Protein AF-A0A0K3A5L2-F1 (afdb_monomer_lite)

pLDDT: mean 73.93, std 15.99, range [31.95, 97.19]

InterPro domains:
  IPR005627 CutC-like [PF03932] (33-91)
  IPR005627 CutC-like [PTHR12598] (32-127)
  IPR036822 CutC-like domain superfamily [G3DSA:3.20.20.380] (30-129)
  IPR036822 CutC-like domain superfamily [SSF110395] (1-128)

Foldseek 3Di:
DLVVQVVCVVVVPPDDAFADADPVRHGPVVVCVSTHHHDDDDQPVCLVVLLVVCVVCVVVHQREGEDPDFLVCLLVSCVSRVHPHYYDPQKDKDAFPDPDDDPPDDPPRGIDIDHDPVRVVSSVVSSVDD

Structure (mmCIF, N/CA/C/O backbone):
data_AF-A0A0K3A5L2-F1
#
_entry.id   AF-A0A0K3A5L2-F1
#
loop_
_atom_site.group_PDB
_atom_site.id
_atom_site.type_symbol
_atom_site.label_atom_id
_atom_site.label_alt_id
_atom_site.label_comp_id
_atom_site.label_asym_id
_atom_site.label_entity_id
_atom_site.label_seq_id
_atom_site.pdbx_PDB_ins_code
_atom_site.Cartn_x
_atom_site.Cartn_y
_atom_site.Cartn_z
_atom_site.occupancy
_atom_site.B_iso_or_equiv
_atom_site.auth_seq_id
_atom_site.auth_comp_id
_atom_site.auth_asym_id
_atom_site.auth_atom_id
_atom_site.pdbx_PDB_model_num
ATOM 1 N N . MET A 1 1 ? -10.943 14.267 -10.991 1.00 62.38 1 MET A N 1
ATOM 2 C CA . MET A 1 1 ? -11.310 13.312 -9.923 1.00 62.38 1 MET A CA 1
ATOM 3 C C . MET A 1 1 ? -12.760 12.831 -10.034 1.00 62.38 1 MET A C 1
ATOM 5 O O . MET A 1 1 ? -12.945 11.693 -10.432 1.00 62.38 1 MET A O 1
ATOM 9 N N . ARG A 1 2 ? -13.805 13.637 -9.750 1.00 58.19 2 ARG A N 1
ATOM 10 C CA . ARG A 1 2 ? -15.206 13.131 -9.722 1.00 58.19 2 ARG A CA 1
ATOM 11 C C . ARG A 1 2 ? -15.637 12.385 -10.996 1.00 58.19 2 ARG A C 1
ATOM 13 O O . ARG A 1 2 ? -16.111 11.261 -10.906 1.00 58.19 2 ARG A O 1
ATOM 20 N N . ARG A 1 3 ? -15.381 12.966 -12.177 1.00 65.12 3 ARG A N 1
ATOM 21 C CA . ARG A 1 3 ? -15.661 12.349 -13.491 1.00 65.12 3 ARG A CA 1
ATOM 22 C C . ARG A 1 3 ? -14.957 11.000 -13.688 1.00 65.12 3 ARG A C 1
ATOM 24 O O . ARG A 1 3 ? -15.497 10.128 -14.357 1.00 65.12 3 ARG A O 1
ATOM 31 N N . ASP A 1 4 ? -13.780 10.830 -13.097 1.00 60.88 4 ASP A N 1
ATOM 32 C CA . ASP A 1 4 ? -12.970 9.616 -13.211 1.00 60.88 4 ASP A CA 1
ATOM 33 C C . ASP A 1 4 ? -13.566 8.508 -12.328 1.00 60.88 4 ASP A C 1
ATOM 35 O O . ASP A 1 4 ? -13.689 7.370 -12.761 1.00 60.88 4 ASP A O 1
ATOM 39 N N . VAL A 1 5 ? -14.069 8.863 -11.139 1.00 58.62 5 VAL A N 1
ATOM 40 C CA . VAL A 1 5 ? -14.846 7.963 -10.262 1.00 58.62 5 VAL A CA 1
ATOM 41 C C . VAL A 1 5 ? -16.158 7.554 -10.931 1.00 58.62 5 VAL A C 1
ATOM 43 O O . VAL A 1 5 ? -16.465 6.367 -11.022 1.00 58.62 5 VAL A O 1
ATOM 46 N N . GLU A 1 6 ? -16.897 8.524 -11.481 1.00 59.97 6 GLU A N 1
ATOM 47 C CA . GLU A 1 6 ? -18.094 8.284 -12.298 1.00 59.97 6 GLU A CA 1
ATOM 48 C C . GLU A 1 6 ? -17.792 7.388 -13.518 1.00 59.97 6 GLU A C 1
ATOM 50 O O . GLU A 1 6 ? -18.709 6.776 -14.065 1.00 59.97 6 GLU A O 1
ATOM 55 N N . HIS A 1 7 ? -16.543 7.337 -13.996 1.00 66.00 7 HIS A N 1
ATOM 56 C CA . HIS A 1 7 ? -16.119 6.476 -15.100 1.00 66.00 7 HIS A CA 1
ATOM 57 C C . HIS A 1 7 ? -15.737 5.071 -14.616 1.00 66.00 7 HIS A C 1
ATOM 59 O O . HIS A 1 7 ? -16.249 4.109 -15.175 1.00 66.00 7 HIS A O 1
ATOM 65 N N . CYS A 1 8 ? -14.961 4.934 -13.535 1.00 58.09 8 CYS A N 1
ATOM 66 C CA . CYS A 1 8 ? -14.659 3.641 -12.906 1.00 58.09 8 CYS A CA 1
ATOM 67 C C . CYS A 1 8 ? -15.935 2.881 -12.507 1.00 58.09 8 CYS A C 1
ATOM 69 O O . CYS A 1 8 ? -16.057 1.693 -12.793 1.00 58.09 8 CYS A O 1
ATOM 71 N N . VAL A 1 9 ? -16.934 3.569 -11.939 1.00 53.78 9 VAL A N 1
ATOM 72 C CA . VAL A 1 9 ? -18.249 2.967 -11.638 1.00 53.78 9 VAL A CA 1
ATOM 73 C C . VAL A 1 9 ? -18.954 2.488 -12.917 1.00 53.78 9 VAL A C 1
ATOM 75 O O . VAL A 1 9 ? -19.504 1.392 -12.939 1.00 53.78 9 VAL A O 1
ATOM 78 N N . ARG A 1 10 ? -18.886 3.254 -14.017 1.00 61.69 10 ARG A N 1
ATOM 79 C C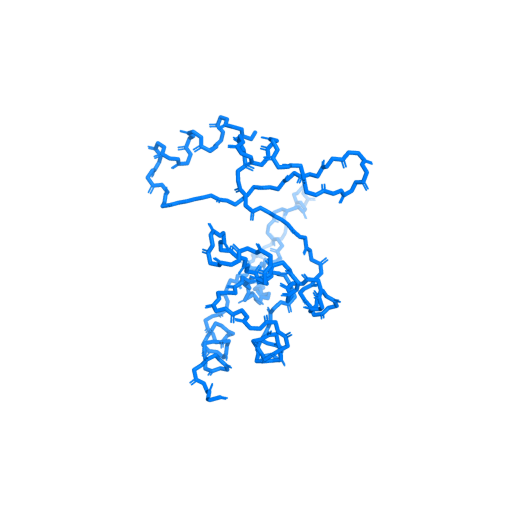A . ARG A 1 10 ? -19.427 2.844 -15.332 1.00 61.69 10 ARG A CA 1
ATOM 80 C C . ARG A 1 10 ? -18.646 1.705 -16.001 1.00 61.69 10 ARG A C 1
ATOM 82 O O . ARG A 1 10 ? -19.207 1.035 -16.859 1.00 61.69 10 ARG A O 1
ATOM 89 N N . LEU A 1 11 ? -17.390 1.486 -15.615 1.00 76.81 11 LEU A N 1
ATOM 90 C CA . LEU A 1 11 ? -16.562 0.349 -16.034 1.00 76.81 11 LEU A CA 1
ATOM 91 C C . LEU A 1 11 ? -16.723 -0.880 -15.117 1.00 76.81 11 LEU A C 1
ATOM 93 O O . LEU A 1 11 ? -16.091 -1.902 -15.368 1.00 76.81 11 LEU A O 1
ATOM 97 N N . GLY A 1 12 ? -17.563 -0.802 -14.078 1.00 58.62 12 GLY A N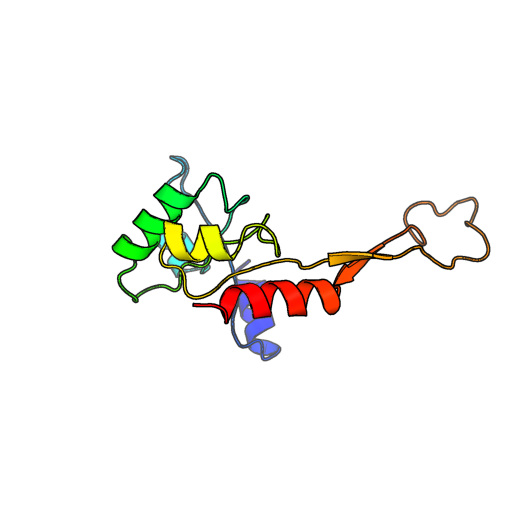 1
ATOM 98 C CA . GLY A 1 12 ? -17.842 -1.916 -13.169 1.00 58.62 12 GLY A CA 1
ATOM 99 C C . GLY A 1 12 ? -16.823 -2.111 -12.042 1.00 58.62 12 GLY A C 1
ATOM 100 O O . GLY A 1 12 ? -16.747 -3.204 -11.495 1.00 58.62 12 GLY A O 1
ATOM 101 N N . CYS A 1 13 ? -16.033 -1.093 -11.679 1.00 52.38 13 CYS A N 1
ATOM 102 C CA . CYS A 1 13 ? -15.128 -1.184 -10.529 1.00 52.38 13 CYS A CA 1
ATOM 103 C C . CYS A 1 13 ? -15.900 -1.239 -9.197 1.00 52.38 13 CYS A C 1
ATOM 105 O O . CYS A 1 13 ? -16.711 -0.356 -8.920 1.00 52.38 13 CYS A O 1
ATOM 107 N N . ASP A 1 14 ? -15.562 -2.195 -8.325 1.00 46.28 14 ASP A N 1
ATOM 108 C CA . ASP A 1 14 ? -16.198 -2.400 -7.010 1.00 46.28 14 ASP A CA 1
ATOM 109 C C . ASP A 1 14 ? -15.985 -1.246 -6.004 1.00 46.28 14 ASP A C 1
ATOM 111 O O . ASP A 1 14 ? -16.629 -1.193 -4.955 1.00 46.28 14 ASP A O 1
ATOM 115 N N . GLY A 1 15 ? -15.058 -0.323 -6.285 1.00 54.28 15 GLY A N 1
ATOM 116 C CA . GLY A 1 15 ? -14.747 0.825 -5.432 1.00 54.28 15 GLY A CA 1
ATOM 117 C C . GLY A 1 15 ? -13.611 1.706 -5.966 1.00 54.28 15 GLY A C 1
ATOM 118 O O . GLY A 1 15 ? -13.025 1.430 -7.013 1.00 54.28 15 GLY A O 1
ATOM 119 N N . ALA A 1 16 ? -13.293 2.778 -5.233 1.00 55.00 16 ALA A N 1
ATOM 120 C CA . ALA A 1 16 ? -12.236 3.745 -5.556 1.00 55.00 16 ALA A CA 1
ATOM 121 C C . ALA A 1 16 ? -11.551 4.286 -4.281 1.00 55.00 16 ALA A C 1
ATOM 123 O O . ALA A 1 16 ? -12.120 4.195 -3.194 1.00 55.00 16 ALA A O 1
ATOM 124 N N . VAL A 1 17 ? -10.342 4.854 -4.419 1.00 65.12 17 VAL A N 1
ATOM 125 C CA . VAL A 1 17 ? -9.530 5.404 -3.309 1.00 65.12 17 VAL A CA 1
ATOM 126 C C . VAL A 1 17 ? -9.008 6.801 -3.668 1.00 65.12 17 VAL A C 1
ATOM 128 O O . VAL A 1 17 ? -8.302 6.956 -4.663 1.00 65.12 17 VAL A O 1
ATOM 131 N N . LEU A 1 18 ? -9.415 7.827 -2.908 1.00 64.88 18 LEU A N 1
ATOM 132 C CA . LEU A 1 18 ? -9.346 9.247 -3.302 1.00 64.88 18 LEU A CA 1
ATOM 133 C C . LEU A 1 18 ? -9.075 10.144 -2.076 1.00 64.88 18 LEU A C 1
ATOM 135 O O . LEU A 1 18 ? -9.805 10.050 -1.095 1.00 64.88 18 LEU A O 1
ATOM 139 N N . GLY A 1 19 ? -8.045 10.995 -2.078 1.00 67.50 19 GLY A N 1
ATOM 140 C CA . GLY A 1 19 ? -7.637 11.760 -0.884 1.00 67.50 19 GLY A CA 1
ATOM 141 C C . GLY A 1 19 ? -7.769 13.281 -1.013 1.00 67.50 19 GLY A C 1
ATOM 142 O O . GLY A 1 19 ? -7.330 13.845 -2.013 1.00 67.50 19 GLY A O 1
ATOM 143 N N . ALA A 1 20 ? -8.280 13.939 0.034 1.00 64.69 20 ALA A N 1
ATOM 144 C CA . ALA A 1 20 ? -8.308 15.396 0.181 1.00 64.69 20 ALA A CA 1
ATOM 145 C C . ALA A 1 20 ? -7.936 15.840 1.610 1.00 64.69 20 ALA A C 1
ATOM 147 O O . ALA A 1 20 ? -8.269 15.169 2.589 1.00 64.69 20 ALA A O 1
ATOM 148 N N . LEU A 1 21 ? -7.246 16.980 1.710 1.00 64.81 21 LEU A N 1
ATOM 149 C CA . LEU A 1 21 ? -6.904 17.676 2.955 1.00 64.81 21 LEU A CA 1
ATOM 150 C C . LEU A 1 21 ? -7.275 19.156 2.813 1.00 64.81 21 LEU A C 1
ATOM 152 O O . LEU A 1 21 ? -7.192 19.697 1.708 1.00 64.81 21 LEU A O 1
ATOM 156 N N . ASN A 1 22 ? -7.635 19.809 3.916 1.00 77.62 22 ASN A N 1
ATOM 157 C CA . ASN A 1 22 ? -7.891 21.249 3.932 1.00 77.62 22 ASN A CA 1
ATOM 158 C C . ASN A 1 22 ? -6.562 22.048 3.995 1.00 77.62 22 ASN A C 1
ATOM 160 O O . ASN A 1 22 ? -5.496 21.458 4.204 1.00 77.62 22 ASN A O 1
ATOM 164 N N . PRO A 1 23 ? -6.575 23.389 3.845 1.00 82.81 23 PRO A N 1
ATOM 165 C CA . PRO A 1 23 ? -5.355 24.202 3.926 1.00 82.81 23 PRO A CA 1
ATOM 166 C C . PRO A 1 23 ? -4.617 24.163 5.278 1.00 82.81 23 PRO A C 1
ATOM 168 O O . PRO A 1 23 ? -3.452 24.546 5.328 1.00 82.81 23 PRO A O 1
ATOM 171 N N . ALA A 1 24 ? -5.259 23.693 6.355 1.00 75.50 24 ALA A N 1
ATOM 172 C CA . ALA A 1 24 ? -4.632 23.466 7.660 1.00 75.50 24 ALA A CA 1
ATOM 173 C C . ALA A 1 24 ? -3.969 22.074 7.785 1.00 75.50 24 ALA A C 1
ATOM 175 O O . ALA A 1 24 ? -3.308 21.793 8.783 1.00 75.50 24 ALA A O 1
ATOM 176 N N . GLY A 1 25 ? -4.106 21.207 6.773 1.00 60.69 25 GLY A N 1
ATOM 177 C CA . GLY A 1 25 ? -3.550 19.850 6.750 1.00 60.69 25 GLY A CA 1
ATOM 178 C C . GLY A 1 25 ? -4.446 18.776 7.377 1.00 60.69 25 GLY A C 1
ATOM 179 O O . GLY A 1 25 ? -4.037 17.618 7.461 1.00 60.69 25 GLY A O 1
ATOM 180 N N . GLU A 1 26 ? -5.661 19.131 7.792 1.00 70.81 26 GLU A N 1
ATOM 181 C CA . GLU A 1 26 ? -6.654 18.209 8.348 1.00 70.81 26 GLU A CA 1
ATOM 182 C C . GLU A 1 26 ? -7.393 17.462 7.226 1.00 70.81 26 GLU A C 1
ATOM 184 O O . GLU A 1 26 ? -7.383 17.886 6.068 1.00 70.81 26 GLU A O 1
ATOM 189 N N . VAL A 1 27 ? -8.074 16.359 7.553 1.00 68.06 27 VAL A N 1
ATOM 190 C CA . VAL A 1 27 ? -8.910 15.639 6.577 1.00 68.06 27 VAL A CA 1
ATOM 191 C C . VAL A 1 27 ? -10.088 16.521 6.169 1.00 68.06 27 VAL A C 1
ATOM 193 O O . VAL A 1 27 ? -10.950 16.827 6.992 1.00 68.06 27 VAL A O 1
ATOM 196 N N . ASP A 1 28 ? -10.151 16.894 4.890 1.00 72.69 28 ASP A N 1
ATOM 197 C CA . ASP A 1 28 ? -11.274 17.656 4.341 1.00 72.69 28 ASP A CA 1
ATOM 198 C C . ASP A 1 28 ? -12.487 16.731 4.208 1.00 72.69 28 ASP A C 1
ATOM 200 O O . ASP A 1 28 ? -12.678 16.063 3.194 1.00 72.69 28 ASP A O 1
ATOM 204 N N . MET A 1 29 ? -13.287 16.650 5.270 1.00 68.62 29 MET A N 1
ATOM 205 C CA . MET A 1 29 ? -14.438 15.753 5.340 1.00 68.62 29 MET A CA 1
ATOM 206 C C . MET A 1 29 ? -15.525 16.078 4.308 1.00 68.62 29 MET A C 1
ATOM 208 O O . MET A 1 29 ? -16.290 15.178 3.963 1.00 68.62 29 MET A O 1
ATOM 212 N N . ASP A 1 30 ? -15.586 17.304 3.787 1.00 64.19 30 ASP A N 1
ATOM 213 C CA . ASP A 1 30 ? -16.601 17.715 2.817 1.00 64.19 30 ASP A CA 1
ATOM 214 C C . ASP A 1 30 ? -16.156 17.387 1.389 1.00 64.19 30 ASP A C 1
ATOM 216 O O . ASP A 1 30 ? -16.887 16.711 0.661 1.00 64.19 30 ASP A O 1
ATOM 220 N N . THR A 1 31 ? -14.913 17.705 1.014 1.00 64.06 31 THR A N 1
ATOM 221 C CA . THR A 1 31 ? -14.336 17.219 -0.250 1.00 64.06 31 THR A CA 1
ATOM 222 C C . THR A 1 31 ? -14.241 15.691 -0.257 1.00 64.06 31 THR A C 1
ATOM 224 O O . THR A 1 31 ? -14.552 15.075 -1.274 1.00 64.06 31 THR A O 1
ATOM 227 N N . MET A 1 32 ? -13.911 15.046 0.869 1.00 60.47 32 MET A N 1
ATOM 228 C CA . MET A 1 32 ? -13.891 13.580 0.983 1.00 60.47 32 MET A CA 1
ATOM 229 C C . MET A 1 32 ? -15.284 12.956 0.847 1.00 60.47 32 MET A C 1
ATOM 231 O O . MET A 1 32 ? -15.393 11.898 0.235 1.00 60.47 32 MET A O 1
ATOM 235 N N . ARG A 1 33 ? -16.363 13.590 1.339 1.00 52.00 33 ARG A N 1
ATOM 236 C CA . ARG A 1 33 ? -17.752 13.145 1.069 1.00 52.00 33 ARG A CA 1
ATOM 237 C C . ARG A 1 33 ? -18.094 13.184 -0.424 1.00 52.00 33 ARG A C 1
ATOM 239 O O . ARG A 1 33 ? -18.917 12.392 -0.873 1.00 52.00 33 ARG A O 1
ATOM 246 N N . VAL A 1 34 ? -17.461 14.077 -1.185 1.00 43.50 34 VAL A N 1
ATOM 247 C CA . VAL A 1 34 ? -17.615 14.194 -2.644 1.00 43.50 34 VAL A CA 1
ATOM 248 C C . VAL A 1 34 ? -16.621 13.290 -3.408 1.00 43.50 34 VAL A C 1
ATOM 250 O O . VAL A 1 34 ? -16.885 12.953 -4.563 1.00 43.50 34 VAL A O 1
ATOM 253 N N . LEU A 1 35 ? -15.496 12.886 -2.791 1.00 43.62 35 LEU A N 1
ATOM 254 C CA . LEU A 1 35 ? -14.341 12.186 -3.390 1.00 43.62 35 LEU A CA 1
ATOM 255 C C . LEU A 1 35 ? -13.618 11.266 -2.354 1.00 43.62 35 LEU A C 1
ATOM 257 O O . LEU A 1 35 ? -12.640 11.678 -1.737 1.00 43.62 35 LEU A O 1
ATOM 261 N N . THR A 1 36 ? -14.057 10.017 -2.138 1.00 45.66 36 THR A N 1
ATOM 262 C CA . THR A 1 36 ? -13.696 9.194 -0.949 1.00 45.66 36 THR A CA 1
ATOM 263 C C . THR A 1 36 ? -12.394 8.337 -0.935 1.00 45.66 36 THR A C 1
ATOM 265 O O . THR A 1 36 ? -12.140 7.508 -1.810 1.00 45.66 36 THR A O 1
ATOM 268 N N . SER A 1 37 ? -11.708 8.372 0.229 1.00 31.95 37 SER A N 1
ATOM 269 C CA . SER A 1 37 ? -10.921 7.303 0.921 1.00 31.95 37 SER A CA 1
ATOM 270 C C . SER A 1 37 ? -9.361 7.241 0.999 1.00 31.95 37 SER A C 1
ATOM 272 O O . SER A 1 37 ? -8.845 6.301 1.599 1.00 31.95 37 SER A O 1
ATOM 274 N N . GLY A 1 38 ? -8.595 8.273 0.613 1.00 36.31 38 GLY A N 1
ATOM 275 C CA . GLY A 1 38 ? -7.346 8.663 1.321 1.00 36.31 38 GLY 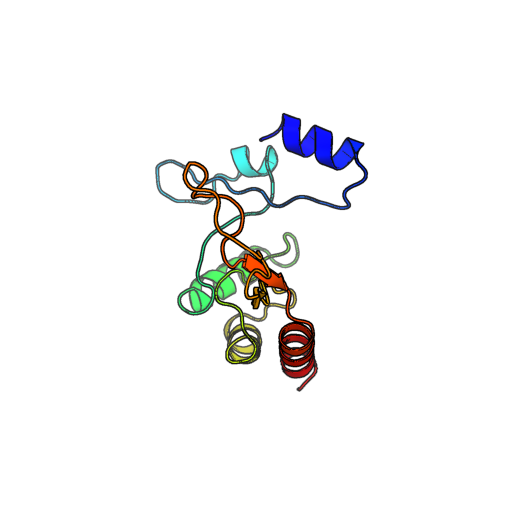A CA 1
ATOM 276 C C . GLY A 1 38 ? -5.953 8.551 0.647 1.00 36.31 38 GLY A C 1
ATOM 277 O O . GLY A 1 38 ? -5.799 8.169 -0.509 1.00 36.31 38 GLY A O 1
ATOM 278 N N . ALA A 1 39 ? -4.933 8.947 1.430 1.00 36.38 39 ALA A N 1
ATOM 279 C CA . ALA A 1 39 ? -3.460 8.896 1.240 1.00 36.38 39 ALA A CA 1
ATOM 280 C C . ALA A 1 39 ? -2.800 8.912 2.661 1.00 36.38 39 ALA A C 1
ATOM 282 O O . ALA A 1 39 ? -3.547 8.935 3.636 1.00 36.38 39 ALA A O 1
ATOM 283 N N . ARG A 1 40 ? -1.482 8.894 2.954 1.00 43.66 40 ARG A N 1
ATOM 284 C CA . ARG A 1 40 ? -0.179 9.074 2.254 1.00 43.66 40 ARG A CA 1
ATOM 285 C C . ARG A 1 40 ? 0.859 8.085 2.878 1.00 43.66 40 ARG A C 1
ATOM 287 O O . ARG A 1 40 ? 0.543 7.412 3.851 1.00 43.66 40 ARG A O 1
ATOM 294 N N . ALA A 1 41 ? 2.077 7.973 2.329 1.00 45.00 41 ALA A N 1
ATOM 295 C CA . ALA A 1 41 ? 3.152 7.068 2.784 1.00 45.00 41 ALA A CA 1
ATOM 296 C C . ALA A 1 41 ? 4.080 7.635 3.894 1.00 45.00 41 ALA A C 1
ATOM 298 O O . ALA A 1 41 ? 4.197 8.860 3.972 1.00 45.00 41 ALA A O 1
ATOM 299 N N . PRO A 1 42 ? 4.843 6.785 4.627 1.00 51.69 42 PRO A N 1
ATOM 300 C CA . PRO A 1 42 ? 4.770 5.318 4.707 1.00 51.69 42 PRO A CA 1
ATOM 301 C C . PRO A 1 42 ? 4.094 4.826 6.006 1.00 51.69 42 PRO A C 1
ATOM 303 O O . PRO A 1 42 ? 4.063 5.516 7.021 1.00 51.69 42 PRO A O 1
ATOM 306 N N . ALA A 1 43 ? 3.571 3.598 5.997 1.00 51.34 43 ALA A N 1
ATOM 307 C CA . ALA A 1 43 ? 2.731 3.086 7.085 1.00 51.34 43 ALA A CA 1
ATOM 308 C C . ALA A 1 43 ? 3.425 2.919 8.456 1.00 51.34 43 ALA A C 1
ATOM 310 O O . ALA A 1 43 ? 2.735 2.934 9.475 1.00 51.34 43 ALA A O 1
ATOM 311 N N . LEU A 1 44 ? 4.749 2.715 8.498 1.00 55.09 44 LEU A N 1
ATOM 312 C CA . LEU A 1 44 ? 5.460 2.321 9.725 1.00 55.09 44 LEU A CA 1
ATOM 313 C C . LEU A 1 44 ? 5.606 3.476 10.720 1.00 55.09 44 LEU A C 1
ATOM 315 O O . LEU A 1 44 ? 5.264 3.331 11.891 1.00 55.09 44 LEU A O 1
ATOM 319 N N . ASP A 1 45 ? 6.017 4.642 10.230 1.00 55.09 45 ASP A N 1
ATOM 320 C CA . ASP A 1 45 ? 6.175 5.853 11.044 1.00 55.09 45 ASP A CA 1
ATOM 321 C C . ASP A 1 45 ? 4.804 6.405 11.489 1.00 55.09 45 ASP A C 1
ATOM 323 O O . ASP A 1 45 ? 4.678 7.091 12.501 1.00 55.09 45 ASP A O 1
ATOM 327 N N . GLY A 1 46 ? 3.743 6.053 10.751 1.00 61.12 46 GLY A N 1
ATOM 328 C CA . GLY A 1 46 ? 2.364 6.461 11.007 1.00 61.12 46 GLY A CA 1
ATOM 329 C C . GLY A 1 46 ? 1.585 5.617 12.023 1.00 61.12 46 GLY A C 1
ATOM 330 O O . GLY A 1 46 ? 0.408 5.914 12.225 1.00 61.12 46 GLY A O 1
ATOM 331 N N . ILE A 1 47 ? 2.169 4.584 12.656 1.00 71.88 47 ILE A N 1
ATOM 332 C CA . ILE A 1 47 ? 1.432 3.613 13.502 1.00 71.88 47 ILE A CA 1
ATOM 333 C C . ILE A 1 47 ? 0.494 4.287 14.519 1.00 71.88 47 ILE A C 1
ATOM 335 O O . ILE A 1 47 ? -0.690 3.949 14.568 1.00 71.88 47 ILE A O 1
ATOM 339 N N . GLY A 1 48 ? 0.980 5.264 15.294 1.00 60.47 48 GLY A N 1
ATOM 340 C CA . GLY A 1 48 ? 0.170 5.941 16.318 1.00 60.47 48 GLY A CA 1
ATOM 341 C C . GLY A 1 48 ? -1.034 6.691 15.734 1.00 60.47 48 GLY A C 1
ATOM 342 O O . GLY A 1 48 ? -2.153 6.572 16.240 1.00 60.47 48 GLY A O 1
ATOM 343 N N . THR A 1 49 ? -0.822 7.396 14.621 1.00 63.38 49 THR A N 1
ATOM 344 C CA . THR A 1 49 ? -1.861 8.124 13.878 1.00 63.38 49 THR A CA 1
ATOM 345 C C . THR A 1 49 ? -2.878 7.169 13.259 1.00 63.38 49 THR A C 1
ATOM 347 O O . THR A 1 49 ? -4.080 7.390 13.374 1.00 63.38 49 THR A O 1
ATOM 350 N N . ILE A 1 50 ? -2.428 6.064 12.659 1.00 61.22 50 ILE A N 1
ATOM 351 C CA . ILE A 1 50 ? -3.308 5.051 12.063 1.00 61.22 50 ILE A CA 1
ATOM 352 C C . ILE A 1 50 ? -4.156 4.366 13.146 1.00 61.22 50 ILE A C 1
ATOM 354 O O . ILE A 1 50 ? -5.354 4.173 12.951 1.00 61.22 50 ILE A O 1
ATOM 358 N N . ALA A 1 51 ? -3.573 4.061 14.310 1.00 67.75 51 ALA A N 1
ATOM 359 C CA . ALA A 1 51 ? -4.305 3.527 15.457 1.00 67.75 51 ALA A CA 1
ATOM 360 C C . ALA A 1 51 ? -5.366 4.520 15.975 1.00 67.75 51 ALA A C 1
ATOM 362 O O . ALA A 1 51 ? -6.470 4.114 16.338 1.00 67.75 51 ALA A O 1
ATOM 363 N N . ALA A 1 52 ? -5.057 5.823 15.998 1.00 62.59 52 ALA A N 1
ATOM 364 C CA . ALA A 1 52 ? -6.020 6.865 16.357 1.00 62.59 52 ALA A CA 1
ATOM 365 C C . ALA A 1 52 ? -7.161 6.975 15.332 1.00 62.59 52 ALA A C 1
ATOM 367 O O . ALA A 1 52 ? -8.324 6.986 15.729 1.00 62.59 52 ALA A O 1
ATOM 368 N N . LEU A 1 53 ? -6.846 6.958 14.033 1.00 62.72 53 LEU A N 1
ATOM 369 C CA . LEU A 1 53 ? -7.834 6.971 12.951 1.00 62.72 53 LEU A CA 1
ATOM 370 C C . LEU A 1 53 ? -8.737 5.729 12.971 1.00 62.72 53 LEU A C 1
ATOM 372 O O . LEU A 1 53 ? -9.937 5.859 12.753 1.00 62.72 53 LEU A O 1
ATOM 376 N N . LEU A 1 54 ? -8.207 4.541 13.283 1.00 65.75 54 LEU A N 1
ATOM 377 C CA . LEU A 1 54 ? -9.009 3.320 13.450 1.00 65.75 54 LEU A CA 1
ATOM 378 C C . LEU A 1 54 ? -9.993 3.432 14.625 1.00 65.75 54 LEU A C 1
ATOM 380 O O . LEU A 1 54 ? -11.165 3.091 14.463 1.00 65.75 54 LEU A O 1
ATOM 384 N N . ARG A 1 55 ? -9.554 3.966 15.776 1.00 72.00 55 ARG A N 1
ATOM 385 C CA . ARG A 1 55 ? -10.440 4.238 16.925 1.00 72.00 55 ARG A CA 1
ATOM 386 C C . ARG A 1 55 ? -11.493 5.303 16.609 1.00 72.00 55 ARG A C 1
ATOM 388 O O . ARG A 1 55 ? -12.648 5.131 16.966 1.00 72.00 55 ARG A O 1
ATOM 395 N N . GLN A 1 56 ? -11.116 6.381 15.922 1.00 62.94 56 GLN A N 1
ATOM 396 C CA . GLN A 1 56 ? -12.035 7.454 15.531 1.00 62.94 56 GLN A CA 1
ATOM 397 C C . GLN A 1 56 ? -13.043 6.995 14.466 1.00 62.94 56 GLN A C 1
ATOM 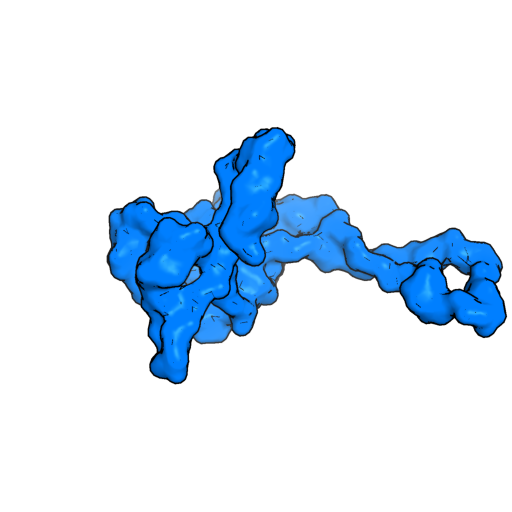399 O O . GLN A 1 56 ? -14.193 7.436 14.472 1.00 62.94 56 GLN A O 1
ATOM 404 N N . ALA A 1 57 ? -12.637 6.118 13.546 1.00 64.50 57 ALA A N 1
ATOM 405 C CA . ALA A 1 57 ? -13.521 5.558 12.533 1.00 64.50 57 ALA A CA 1
ATOM 406 C C . ALA A 1 57 ? -14.615 4.679 13.155 1.00 64.50 57 ALA A C 1
ATOM 408 O O . ALA A 1 57 ? -15.755 4.753 12.699 1.00 64.50 57 ALA A O 1
ATOM 409 N N . ASP A 1 58 ? -14.290 3.903 14.194 1.00 73.44 58 ASP A N 1
ATOM 410 C CA . ASP A 1 58 ? -15.225 3.030 14.923 1.00 73.44 58 ASP A CA 1
ATOM 411 C C . ASP A 1 58 ? -16.033 2.114 13.980 1.00 73.44 58 ASP A C 1
ATOM 413 O O . ASP A 1 58 ? -17.259 2.111 13.933 1.00 73.44 58 ASP A O 1
ATOM 417 N N . GLY A 1 59 ? -15.321 1.436 13.073 1.00 68.00 59 GLY A N 1
ATOM 418 C CA . GLY A 1 59 ? -15.902 0.580 12.029 1.00 68.00 59 GLY A CA 1
ATOM 419 C C . GLY A 1 59 ? -16.622 1.309 10.881 1.00 68.00 59 GLY A C 1
ATOM 420 O O . GLY A 1 59 ? -16.746 0.737 9.799 1.00 68.00 59 GLY A O 1
ATOM 421 N N . ARG A 1 60 ? -17.035 2.573 11.057 1.00 60.91 60 ARG A N 1
ATOM 422 C CA . ARG A 1 60 ? -17.827 3.358 10.081 1.00 60.91 60 ARG A CA 1
ATOM 423 C C . ARG A 1 60 ? -17.090 3.644 8.769 1.00 60.91 60 ARG A C 1
ATOM 425 O O . ARG A 1 60 ? -17.728 3.856 7.743 1.00 60.91 60 ARG A O 1
ATOM 432 N N . ILE A 1 61 ? -15.756 3.683 8.802 1.00 65.00 61 ILE A N 1
ATOM 433 C CA . ILE A 1 61 ? -14.886 3.908 7.638 1.00 65.00 61 ILE A CA 1
ATOM 434 C C . ILE A 1 61 ? -13.731 2.902 7.686 1.00 65.00 61 ILE A C 1
ATOM 436 O O . ILE A 1 61 ? -13.092 2.714 8.721 1.00 65.00 61 ILE A O 1
ATOM 440 N N . GLY A 1 62 ? -13.438 2.257 6.555 1.00 65.19 62 GLY A N 1
ATOM 441 C CA . GLY A 1 62 ? -12.335 1.303 6.443 1.00 65.19 62 GLY A CA 1
ATOM 442 C C . GLY A 1 62 ? -10.972 1.988 6.341 1.00 65.19 62 GLY A C 1
ATOM 443 O O . GLY A 1 62 ? -10.533 2.300 5.239 1.00 65.19 62 GLY A O 1
ATOM 444 N N . VAL A 1 63 ? -10.280 2.169 7.467 1.00 69.44 63 VAL A N 1
ATOM 445 C CA . VAL A 1 63 ? -8.880 2.630 7.491 1.00 69.44 63 VAL A CA 1
ATOM 446 C C . VAL A 1 63 ? -7.939 1.461 7.170 1.00 69.44 63 VAL A C 1
ATOM 448 O O . VAL A 1 63 ? -8.091 0.359 7.701 1.00 69.44 63 VAL A O 1
ATOM 451 N N . MET A 1 64 ? -6.961 1.698 6.293 1.00 75.69 64 MET A N 1
ATOM 452 C CA . MET A 1 64 ? -6.037 0.687 5.770 1.00 75.69 64 MET A CA 1
ATOM 453 C C . MET A 1 64 ? -4.606 1.253 5.719 1.00 75.69 64 MET A C 1
ATOM 455 O O . MET A 1 64 ? -4.385 2.219 4.989 1.00 75.69 64 MET A O 1
ATOM 459 N N . PRO A 1 65 ? -3.619 0.679 6.440 1.00 73.94 65 PRO A N 1
ATOM 460 C CA . PRO A 1 65 ? -2.220 1.070 6.310 1.00 73.94 65 PRO A CA 1
ATOM 461 C C . PRO A 1 65 ? -1.738 0.822 4.879 1.00 73.94 65 PRO A C 1
ATOM 463 O O . PRO A 1 65 ? -1.953 -0.259 4.319 1.00 73.94 65 PRO A O 1
ATOM 466 N N . GLY A 1 66 ? -1.082 1.822 4.293 1.00 69.06 66 GLY A N 1
ATOM 467 C CA . GLY A 1 66 ? -0.647 1.803 2.902 1.00 69.06 66 GLY A CA 1
ATOM 468 C C . GLY A 1 66 ? 0.750 2.383 2.712 1.00 69.06 66 GLY A C 1
ATOM 469 O O . GLY A 1 66 ? 1.175 3.261 3.458 1.00 69.06 66 GLY A O 1
ATOM 470 N N . ALA A 1 67 ? 1.429 1.892 1.671 1.00 73.69 67 ALA A N 1
ATOM 471 C CA . ALA A 1 67 ? 2.796 2.242 1.272 1.00 73.69 67 ALA A CA 1
ATOM 472 C C . ALA A 1 67 ? 3.894 1.895 2.303 1.00 73.69 67 ALA A C 1
ATOM 474 O O . ALA A 1 67 ? 3.744 2.034 3.513 1.00 73.69 67 ALA A O 1
ATOM 475 N N . GLY A 1 68 ? 5.017 1.366 1.811 1.00 81.31 68 GLY A N 1
ATOM 476 C CA . GLY A 1 68 ? 6.067 0.773 2.653 1.00 81.31 68 GLY A CA 1
ATOM 477 C C . GLY A 1 68 ? 5.703 -0.583 3.282 1.00 81.31 68 GLY A C 1
ATOM 478 O O . GLY A 1 68 ? 6.593 -1.262 3.781 1.00 81.31 68 GLY A O 1
ATOM 479 N N . VAL A 1 69 ? 4.434 -1.011 3.223 1.00 86.31 69 VAL A N 1
ATOM 480 C CA . VAL A 1 69 ? 3.975 -2.325 3.705 1.00 86.31 69 VAL A CA 1
ATOM 481 C C . VAL A 1 69 ? 4.701 -3.455 2.962 1.00 86.31 69 VAL A C 1
ATOM 483 O O . VAL A 1 69 ? 4.682 -3.504 1.728 1.00 86.31 69 VAL A O 1
ATOM 486 N N . SER A 1 70 ? 5.333 -4.356 3.714 1.00 92.69 70 SER A N 1
ATOM 487 C CA . SER A 1 70 ? 6.153 -5.466 3.219 1.00 92.69 70 SER A CA 1
ATOM 488 C C . SER A 1 70 ? 6.046 -6.704 4.113 1.00 92.69 70 SER A C 1
ATOM 490 O O . SER A 1 70 ? 5.504 -6.654 5.219 1.00 92.69 70 SER A O 1
ATOM 492 N N . GLU A 1 71 ? 6.631 -7.817 3.662 1.00 94.06 71 GLU A N 1
ATOM 493 C CA . GLU A 1 71 ? 6.729 -9.046 4.456 1.00 94.06 71 GLU A CA 1
ATOM 494 C C . GLU A 1 71 ? 7.496 -8.863 5.782 1.00 94.06 71 GLU A C 1
ATOM 496 O O . GLU A 1 71 ? 7.267 -9.625 6.715 1.00 94.06 71 GLU A O 1
ATOM 501 N N . GLN A 1 72 ? 8.355 -7.841 5.909 1.00 93.62 72 GLN A N 1
ATOM 502 C CA . GLN A 1 72 ? 9.096 -7.577 7.151 1.00 93.62 72 GLN A CA 1
ATOM 503 C C . GLN A 1 72 ? 8.286 -6.815 8.211 1.00 93.62 72 GLN A C 1
ATOM 505 O O . GLN A 1 72 ? 8.627 -6.883 9.389 1.00 93.62 72 GLN A O 1
ATOM 510 N N . ASN A 1 73 ? 7.260 -6.046 7.821 1.00 91.81 73 ASN A N 1
ATOM 511 C CA . ASN A 1 73 ? 6.618 -5.080 8.722 1.00 91.81 73 ASN A CA 1
ATOM 512 C C . ASN A 1 73 ? 5.098 -5.235 8.881 1.00 91.81 73 ASN A C 1
ATOM 514 O O . ASN A 1 73 ? 4.536 -4.692 9.833 1.00 91.81 73 ASN A O 1
ATOM 518 N N . VAL A 1 74 ? 4.426 -6.009 8.023 1.00 93.06 74 VAL A N 1
ATOM 519 C CA . VAL A 1 74 ? 2.959 -6.133 8.042 1.00 93.06 74 VAL A CA 1
ATOM 520 C C . VAL A 1 74 ? 2.404 -6.656 9.379 1.00 93.06 74 VAL A C 1
ATOM 522 O O . VAL A 1 74 ? 1.379 -6.160 9.850 1.00 93.06 74 VAL A O 1
ATOM 525 N N . ARG A 1 75 ? 3.113 -7.569 10.063 1.00 93.25 75 ARG A N 1
ATOM 526 C CA . ARG A 1 75 ? 2.722 -8.072 11.395 1.00 93.25 75 ARG A CA 1
ATOM 527 C C . ARG A 1 75 ? 2.883 -7.012 12.493 1.00 93.25 75 ARG A C 1
ATOM 529 O O . ARG A 1 75 ? 1.995 -6.871 13.330 1.00 93.25 75 ARG A O 1
ATOM 536 N N . ALA A 1 76 ? 3.952 -6.211 12.452 1.00 90.38 76 ALA A N 1
ATOM 537 C CA . ALA A 1 76 ? 4.143 -5.086 13.374 1.00 90.38 76 ALA A CA 1
ATOM 538 C C . ALA A 1 76 ? 3.072 -3.999 13.170 1.00 90.38 76 ALA A C 1
ATOM 540 O O . ALA A 1 76 ? 2.515 -3.494 14.142 1.00 90.38 76 ALA A O 1
ATOM 541 N N . LEU A 1 77 ? 2.707 -3.712 11.914 1.00 84.31 77 LEU A N 1
ATOM 542 C CA . LEU A 1 77 ? 1.584 -2.832 11.582 1.00 84.31 77 LEU A CA 1
ATOM 543 C C . LEU A 1 77 ? 0.253 -3.389 12.116 1.00 84.31 77 LEU A C 1
ATOM 545 O O . LEU A 1 77 ? -0.504 -2.636 12.726 1.00 84.31 77 LEU A O 1
ATOM 549 N N . ARG A 1 78 ? -0.027 -4.693 11.950 1.00 90.56 78 ARG A N 1
ATOM 550 C CA . ARG A 1 78 ? -1.235 -5.353 12.492 1.00 90.56 78 ARG A CA 1
ATOM 551 C C . ARG A 1 78 ? -1.348 -5.171 14.004 1.00 90.56 78 ARG A C 1
ATOM 553 O O . ARG A 1 78 ? -2.386 -4.716 14.476 1.00 90.56 78 ARG A O 1
ATOM 560 N N . VAL A 1 79 ? -0.281 -5.476 14.743 1.00 90.69 79 VAL A N 1
ATOM 561 C CA . VAL A 1 79 ? -0.255 -5.387 16.214 1.00 90.69 79 VAL A CA 1
ATOM 562 C C . VAL A 1 79 ? -0.318 -3.934 16.698 1.00 90.69 79 VAL A C 1
ATOM 564 O O . VAL A 1 79 ? -1.127 -3.622 17.564 1.00 90.69 79 VAL A O 1
ATOM 567 N N . GLY A 1 80 ? 0.485 -3.032 16.125 1.00 85.06 80 GLY A N 1
ATOM 568 C CA . GLY A 1 80 ? 0.572 -1.639 16.576 1.00 85.06 80 GLY A CA 1
ATOM 569 C C . GLY A 1 80 ? -0.639 -0.766 16.223 1.00 85.06 80 GLY A C 1
ATOM 570 O O . GLY A 1 80 ? -0.869 0.243 16.885 1.00 85.06 80 GLY A O 1
ATOM 571 N N . THR A 1 81 ? -1.416 -1.129 15.195 1.00 79.31 81 THR A N 1
ATOM 572 C CA . THR A 1 81 ? -2.572 -0.329 14.739 1.00 79.31 81 THR A CA 1
ATOM 573 C C . THR A 1 81 ? -3.933 -0.970 15.000 1.00 79.31 81 THR A C 1
ATOM 575 O O . THR A 1 81 ? -4.923 -0.251 15.093 1.00 79.31 81 THR A O 1
ATOM 578 N N . GLY A 1 82 ? -4.011 -2.303 15.086 1.00 85.75 82 GLY A N 1
ATOM 579 C CA . GLY A 1 82 ? -5.274 -3.048 15.049 1.00 85.75 82 GLY A CA 1
ATOM 580 C C . GLY A 1 82 ? -5.874 -3.213 13.641 1.00 85.75 82 GLY A C 1
ATOM 581 O O . GLY A 1 82 ? -6.981 -3.736 13.504 1.00 85.75 82 GLY A O 1
ATOM 582 N N . ALA A 1 83 ? -5.174 -2.782 12.583 1.00 81.00 83 ALA A N 1
ATOM 583 C CA . ALA A 1 83 ? -5.666 -2.856 11.209 1.00 81.00 83 ALA A CA 1
ATOM 584 C C . ALA A 1 83 ? -5.960 -4.296 10.748 1.00 81.00 83 ALA A C 1
ATOM 586 O O . ALA A 1 83 ? -5.215 -5.238 11.025 1.00 81.00 83 ALA A O 1
ATOM 587 N N . ARG A 1 84 ? -7.045 -4.451 9.977 1.00 85.06 84 ARG A N 1
ATOM 588 C CA . ARG A 1 84 ? -7.506 -5.736 9.407 1.00 85.06 84 ARG A CA 1
ATOM 589 C C . ARG A 1 84 ? -7.470 -5.786 7.872 1.00 85.06 84 ARG A C 1
ATOM 591 O O . ARG A 1 84 ? -7.799 -6.814 7.293 1.00 85.06 84 ARG A O 1
ATOM 598 N N . LYS A 1 85 ? -7.080 -4.687 7.218 1.00 84.50 85 LYS A N 1
ATOM 599 C CA . LYS A 1 85 ? -6.909 -4.531 5.762 1.00 84.50 85 LYS A CA 1
ATOM 600 C C . LYS A 1 85 ? -5.597 -3.782 5.526 1.00 84.50 85 LYS A C 1
ATOM 602 O O . LYS A 1 85 ? -5.297 -2.891 6.312 1.00 84.50 85 LYS A O 1
ATOM 607 N N . PHE A 1 86 ? -4.838 -4.117 4.481 1.00 85.12 86 PHE A N 1
ATOM 608 C CA . PHE A 1 86 ? -3.507 -3.549 4.199 1.00 85.12 86 PHE A CA 1
ATOM 609 C C . PHE A 1 86 ? -3.309 -3.332 2.696 1.00 85.12 86 PHE A C 1
ATOM 611 O O . PHE A 1 86 ? -3.728 -4.171 1.901 1.00 85.12 86 PHE A O 1
ATOM 618 N N . HIS A 1 87 ? -2.628 -2.249 2.306 1.00 85.44 87 HIS A N 1
ATOM 619 C CA . HIS A 1 87 ? -2.286 -1.971 0.908 1.00 85.44 87 HIS A CA 1
ATOM 620 C C . HIS A 1 87 ? -0.767 -1.987 0.677 1.00 85.44 87 HIS A C 1
ATOM 622 O O . HIS A 1 87 ? -0.034 -1.089 1.106 1.00 85.44 87 HIS A O 1
ATOM 628 N N . ALA A 1 88 ? -0.300 -2.995 -0.059 1.00 87.44 88 ALA A N 1
ATOM 629 C CA . ALA A 1 88 ? 1.094 -3.169 -0.449 1.00 87.44 88 ALA A CA 1
ATOM 630 C C . ALA A 1 88 ? 1.219 -3.230 -1.976 1.00 87.44 88 ALA A C 1
ATOM 632 O O . ALA A 1 88 ? 0.438 -3.909 -2.635 1.00 87.44 88 ALA A O 1
ATOM 633 N N . SER A 1 89 ? 2.249 -2.587 -2.541 1.00 89.94 89 SER A N 1
ATOM 634 C CA . SER A 1 89 ? 2.546 -2.729 -3.980 1.00 89.94 89 SER A CA 1
ATOM 635 C C . SER A 1 89 ? 3.218 -4.063 -4.335 1.00 89.94 89 SER A C 1
ATOM 637 O O . SER A 1 89 ? 3.261 -4.408 -5.509 1.00 89.94 89 SER A O 1
ATOM 639 N N . ALA A 1 90 ? 3.746 -4.788 -3.334 1.00 94.12 90 ALA A N 1
ATOM 640 C CA . ALA A 1 90 ? 4.287 -6.156 -3.412 1.00 94.12 90 ALA A CA 1
ATOM 641 C C . ALA A 1 90 ? 5.157 -6.461 -4.654 1.00 94.12 90 ALA A C 1
ATOM 643 O O . ALA A 1 90 ? 5.151 -7.572 -5.176 1.00 94.12 90 ALA A O 1
ATOM 644 N N . ARG A 1 91 ? 5.891 -5.459 -5.146 1.00 94.75 91 ARG A N 1
ATOM 645 C CA . ARG A 1 91 ? 6.596 -5.489 -6.433 1.00 94.75 91 ARG A CA 1
ATOM 646 C C . ARG A 1 91 ? 8.075 -5.830 -6.309 1.00 94.75 91 ARG A C 1
ATOM 648 O O . ARG A 1 91 ? 8.694 -5.583 -5.268 1.00 94.75 91 ARG A O 1
ATOM 655 N N . SER A 1 92 ? 8.611 -6.322 -7.418 1.00 93.69 92 SER A N 1
ATOM 656 C CA . SER A 1 92 ? 10.030 -6.569 -7.671 1.00 93.69 92 SER A CA 1
ATOM 657 C C . SER A 1 92 ? 10.407 -6.009 -9.056 1.00 93.69 92 SER A C 1
ATOM 659 O O . SER A 1 92 ? 9.528 -5.861 -9.917 1.00 93.69 92 SER A O 1
ATOM 661 N N . PRO A 1 93 ? 11.686 -5.655 -9.290 1.00 93.06 93 PRO A N 1
ATOM 662 C CA . PRO A 1 93 ? 12.162 -5.282 -10.619 1.00 93.06 93 PRO A CA 1
ATOM 663 C C . PRO A 1 93 ? 12.117 -6.470 -11.587 1.00 93.06 93 PRO A C 1
ATOM 665 O O . PRO A 1 93 ? 12.322 -7.618 -11.193 1.00 93.06 93 PRO A O 1
ATOM 668 N N . VAL A 1 94 ? 11.887 -6.179 -12.865 1.00 93.25 94 VAL A N 1
ATOM 669 C CA . VAL A 1 94 ? 11.980 -7.128 -13.976 1.00 93.25 94 VAL A CA 1
ATOM 670 C C . VAL A 1 94 ? 12.866 -6.512 -15.051 1.00 93.25 94 VAL A C 1
ATOM 672 O O . VAL A 1 94 ? 12.569 -5.427 -15.553 1.00 93.25 94 VAL A O 1
ATOM 675 N N . VAL A 1 95 ? 13.948 -7.214 -15.395 1.00 89.62 95 VAL A N 1
ATOM 676 C CA . VAL A 1 95 ? 14.884 -6.789 -16.444 1.00 89.62 95 VAL A CA 1
ATOM 677 C C . VAL A 1 95 ? 14.184 -6.826 -17.802 1.00 89.62 95 VAL A C 1
ATOM 679 O O . VAL A 1 95 ? 13.530 -7.817 -18.142 1.00 89.62 95 VAL A O 1
ATOM 682 N N . ALA A 1 96 ? 14.302 -5.753 -18.580 1.00 85.69 96 ALA A N 1
ATOM 683 C CA . ALA A 1 96 ? 13.645 -5.648 -19.876 1.00 85.69 96 ALA A CA 1
ATOM 684 C C . ALA A 1 96 ? 14.442 -6.375 -20.973 1.00 85.69 96 ALA A C 1
ATOM 686 O O . ALA A 1 96 ? 15.575 -6.016 -21.290 1.00 85.69 96 ALA A O 1
ATOM 687 N N . GLN A 1 97 ? 13.831 -7.387 -21.596 1.00 82.31 97 GLN A N 1
ATOM 688 C CA . GLN A 1 97 ? 14.437 -8.167 -22.684 1.00 82.31 97 GLN A CA 1
ATOM 689 C C . GLN A 1 97 ? 14.333 -7.435 -24.033 1.00 82.31 97 GLN A C 1
ATOM 691 O O . GLN A 1 97 ? 13.624 -7.857 -24.944 1.00 82.31 97 GLN A O 1
ATOM 696 N N . VAL A 1 98 ? 15.028 -6.303 -24.152 1.00 79.00 98 VAL A N 1
ATOM 697 C CA . VAL A 1 98 ? 15.069 -5.494 -25.377 1.00 79.00 98 VAL A CA 1
ATOM 698 C C . VAL A 1 98 ? 16.373 -5.765 -26.123 1.00 79.00 98 VAL A C 1
ATOM 700 O O . VAL A 1 98 ? 17.441 -5.360 -25.675 1.00 79.00 98 VAL A O 1
ATOM 703 N N . HIS A 1 99 ? 16.278 -6.433 -27.277 1.00 75.44 99 HIS A N 1
ATOM 704 C CA . HIS A 1 99 ? 17.435 -6.889 -28.063 1.00 75.44 99 HIS A CA 1
ATOM 705 C C . HIS A 1 99 ? 18.420 -5.772 -28.458 1.00 75.44 99 HIS A C 1
ATOM 707 O O . HIS A 1 99 ? 19.620 -6.018 -28.536 1.00 75.44 99 HIS A O 1
ATOM 713 N N . ALA A 1 100 ? 17.932 -4.548 -28.688 1.00 78.94 100 ALA A N 1
ATOM 714 C CA . ALA A 1 100 ? 18.757 -3.358 -28.882 1.00 78.94 100 ALA A CA 1
ATOM 715 C C . ALA A 1 100 ? 17.992 -2.100 -28.445 1.00 78.94 100 ALA A C 1
ATOM 717 O O . ALA A 1 100 ? 16.808 -1.953 -28.748 1.00 78.94 100 ALA A O 1
ATOM 718 N N . ARG A 1 101 ? 18.665 -1.161 -27.765 1.00 74.25 101 ARG A N 1
ATOM 719 C CA . ARG A 1 101 ? 18.085 0.159 -27.463 1.00 74.25 101 ARG A CA 1
ATOM 720 C C . ARG A 1 101 ? 18.077 1.022 -28.724 1.00 74.25 101 ARG A C 1
ATOM 722 O O . ARG A 1 101 ? 19.097 1.150 -29.396 1.00 74.25 101 ARG A O 1
ATOM 729 N N . HIS A 1 102 ? 16.937 1.633 -29.030 1.00 80.38 102 HIS A N 1
ATOM 730 C CA . HIS A 1 102 ? 16.795 2.512 -30.188 1.00 80.38 102 HIS A CA 1
ATOM 731 C C . HIS A 1 102 ? 17.500 3.856 -29.941 1.00 80.38 102 HIS A C 1
ATOM 733 O O . HIS A 1 102 ? 17.299 4.476 -28.901 1.00 80.38 102 HIS A O 1
ATOM 739 N N . ALA A 1 103 ? 18.298 4.345 -30.896 1.00 83.12 103 ALA A N 1
ATOM 740 C CA . ALA A 1 103 ? 19.173 5.512 -30.694 1.00 83.12 103 ALA A CA 1
ATOM 741 C C . ALA A 1 103 ? 18.440 6.798 -30.240 1.00 83.12 103 ALA A C 1
ATOM 743 O O . ALA A 1 103 ? 19.009 7.630 -29.525 1.00 83.12 103 ALA A O 1
ATOM 744 N N . TYR A 1 104 ? 17.169 6.937 -30.632 1.00 85.31 104 TYR A N 1
ATOM 745 C CA . TYR A 1 104 ? 16.344 8.128 -30.403 1.00 85.31 104 TYR A CA 1
ATOM 746 C C . TYR A 1 104 ? 15.225 7.945 -29.362 1.00 85.31 104 TYR A C 1
ATOM 748 O O . TYR A 1 104 ? 14.579 8.927 -29.014 1.00 85.31 104 TYR A O 1
ATOM 756 N N . ILE A 1 105 ? 14.989 6.729 -28.852 1.00 78.44 105 ILE A N 1
ATOM 757 C CA . ILE A 1 105 ? 13.934 6.444 -27.858 1.00 78.44 105 ILE A CA 1
ATOM 758 C C . ILE A 1 105 ? 14.617 5.924 -26.590 1.00 78.44 105 ILE A C 1
ATOM 760 O O . ILE A 1 105 ? 15.369 4.954 -26.647 1.00 78.44 105 ILE A O 1
ATOM 764 N N . ARG A 1 106 ? 14.414 6.609 -25.458 1.00 77.31 106 ARG A N 1
ATOM 765 C CA . ARG A 1 106 ? 15.231 6.443 -24.232 1.00 77.31 106 ARG A CA 1
ATOM 766 C C . ARG A 1 106 ? 14.418 6.138 -22.970 1.00 77.31 106 ARG A C 1
ATOM 768 O O . ARG A 1 106 ? 14.989 5.790 -21.944 1.00 77.31 106 ARG A O 1
ATOM 775 N N . ASP A 1 107 ? 13.109 6.301 -23.067 1.00 79.00 107 ASP A N 1
ATOM 776 C CA . ASP A 1 107 ? 12.077 6.165 -22.041 1.00 79.00 107 ASP A CA 1
ATOM 777 C C . ASP A 1 107 ? 11.333 4.819 -22.132 1.00 79.00 107 ASP A C 1
ATOM 779 O O . ASP A 1 107 ? 10.931 4.258 -21.114 1.00 79.00 107 ASP A O 1
ATOM 783 N N . LEU A 1 108 ? 11.204 4.263 -23.340 1.00 75.50 108 LEU A N 1
ATOM 784 C CA . LEU A 1 108 ? 10.651 2.928 -23.583 1.00 75.50 108 LEU A CA 1
ATOM 785 C C . LEU A 1 108 ? 11.739 1.842 -23.565 1.00 75.50 108 LEU A C 1
ATOM 787 O O . LEU A 1 108 ? 12.860 2.044 -24.028 1.00 75.50 108 LEU A O 1
ATOM 791 N N . GLY A 1 109 ? 11.385 0.651 -23.070 1.00 74.62 109 GLY A N 1
ATOM 792 C CA . GLY A 1 109 ? 12.276 -0.516 -23.068 1.00 74.62 109 GLY A CA 1
ATOM 793 C C . GLY A 1 109 ? 13.313 -0.560 -21.936 1.00 74.62 109 GLY A C 1
ATOM 794 O O . GLY A 1 109 ? 14.280 -1.316 -22.023 1.00 74.62 109 GLY A O 1
ATOM 795 N N . GLY A 1 110 ? 13.137 0.247 -20.886 1.00 82.06 110 GLY A N 1
ATOM 796 C CA . GLY A 1 110 ? 13.877 0.115 -19.627 1.00 82.06 110 GLY A CA 1
ATOM 797 C C . GLY A 1 110 ? 13.282 -0.945 -18.692 1.00 82.06 110 GLY A C 1
ATOM 798 O O . GLY A 1 110 ? 12.138 -1.369 -18.864 1.00 82.06 110 GLY A O 1
ATOM 799 N N . ASP A 1 111 ? 14.061 -1.350 -17.686 1.00 89.19 111 ASP A N 1
ATOM 800 C CA . ASP A 1 111 ? 13.623 -2.274 -16.634 1.00 89.19 111 ASP A CA 1
ATOM 801 C C . ASP A 1 111 ? 12.379 -1.741 -15.914 1.00 89.19 111 ASP A C 1
ATOM 803 O O . ASP A 1 111 ? 12.274 -0.551 -15.605 1.00 89.19 111 ASP A O 1
ATOM 807 N N . TYR A 1 112 ? 11.434 -2.632 -15.624 1.00 90.25 112 TYR A N 1
ATOM 808 C CA . TYR A 1 112 ? 10.118 -2.263 -15.108 1.00 90.25 112 TYR A CA 1
ATOM 809 C C . TYR A 1 112 ? 9.826 -2.920 -13.758 1.00 90.25 112 TYR A C 1
ATOM 811 O O . TYR A 1 112 ? 10.618 -3.688 -13.213 1.00 90.25 112 TYR A O 1
ATOM 819 N N . GLN A 1 113 ? 8.688 -2.570 -13.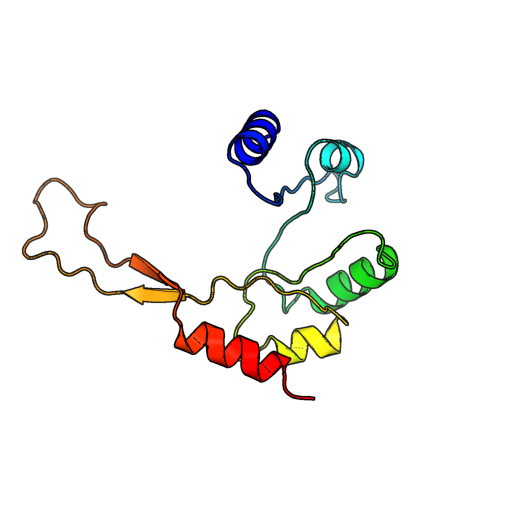167 1.00 92.75 113 GLN A N 1
ATOM 820 C CA . GLN A 1 113 ? 8.236 -3.104 -11.885 1.00 92.75 113 GLN A CA 1
ATOM 821 C C . GLN A 1 113 ? 7.018 -3.994 -12.111 1.00 92.75 113 GLN A C 1
ATOM 823 O O . GLN A 1 113 ? 6.080 -3.590 -12.795 1.00 92.75 113 GLN A O 1
ATOM 828 N N . ARG A 1 114 ? 7.007 -5.183 -11.506 1.00 94.38 114 ARG A N 1
ATOM 829 C CA . ARG A 1 114 ? 5.875 -6.118 -11.569 1.00 94.38 114 ARG A CA 1
ATOM 830 C C . ARG A 1 114 ? 5.562 -6.648 -10.176 1.00 94.38 114 ARG A C 1
ATOM 832 O O . ARG A 1 114 ? 6.476 -6.845 -9.376 1.00 94.38 114 ARG A O 1
ATOM 839 N N . THR A 1 115 ? 4.284 -6.884 -9.888 1.00 95.38 115 THR A N 1
ATOM 840 C CA . THR A 1 115 ? 3.858 -7.582 -8.667 1.00 95.38 115 THR A CA 1
ATOM 841 C C . THR A 1 115 ? 4.519 -8.957 -8.604 1.00 95.38 115 THR A C 1
ATOM 843 O O . THR A 1 115 ? 4.525 -9.701 -9.586 1.00 95.38 115 THR A O 1
ATOM 846 N N . ASP A 1 116 ? 5.096 -9.280 -7.455 1.00 96.50 116 ASP A N 1
ATOM 847 C CA . ASP A 1 116 ? 5.850 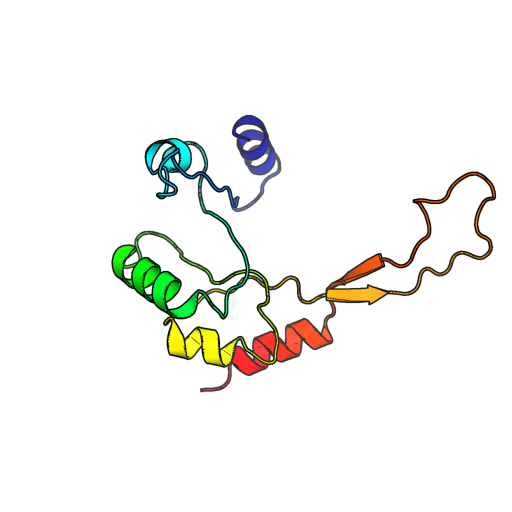-10.500 -7.209 1.00 96.50 116 ASP A CA 1
ATOM 848 C C . ASP A 1 116 ? 4.994 -11.456 -6.373 1.00 96.50 116 ASP A C 1
ATOM 850 O O . ASP A 1 116 ? 4.657 -11.176 -5.220 1.00 96.50 116 ASP A O 1
ATOM 854 N N . VAL A 1 117 ? 4.629 -12.594 -6.969 1.00 97.19 117 VAL A N 1
ATOM 855 C CA . VAL A 1 117 ? 3.760 -13.597 -6.337 1.00 97.19 117 VAL A CA 1
ATOM 856 C C . VAL A 1 117 ? 4.374 -14.120 -5.035 1.00 97.19 117 VAL A C 1
ATOM 858 O O . VAL A 1 117 ? 3.660 -14.270 -4.048 1.00 97.19 117 VAL A O 1
ATOM 861 N N . ALA A 1 118 ? 5.695 -14.315 -4.977 1.00 96.88 118 ALA A N 1
ATOM 862 C CA . ALA A 1 118 ? 6.360 -14.797 -3.771 1.00 96.88 118 ALA A CA 1
ATOM 863 C C . ALA A 1 118 ? 6.367 -13.735 -2.657 1.00 96.88 118 ALA A C 1
ATOM 865 O O . ALA A 1 118 ? 6.235 -14.087 -1.482 1.00 96.88 118 ALA A O 1
ATOM 866 N N . ARG A 1 119 ? 6.452 -12.438 -2.996 1.00 96.50 119 ARG A N 1
ATOM 867 C CA . ARG A 1 119 ? 6.247 -11.349 -2.018 1.00 96.50 119 ARG A CA 1
ATOM 868 C C . ARG A 1 119 ? 4.812 -11.308 -1.503 1.00 96.50 119 ARG A C 1
ATOM 870 O O . ARG A 1 119 ? 4.616 -11.196 -0.295 1.00 96.50 119 ARG A O 1
ATOM 877 N N . VAL A 1 120 ? 3.819 -11.438 -2.387 1.00 96.88 120 VAL A N 1
ATOM 878 C CA . VAL A 1 120 ? 2.399 -11.497 -1.996 1.00 96.88 120 VAL A CA 1
ATOM 879 C C . VAL A 1 120 ? 2.152 -12.673 -1.046 1.00 96.88 120 VAL A C 1
ATOM 881 O O . VAL A 1 120 ? 1.604 -12.465 0.033 1.00 96.88 120 VAL A O 1
ATOM 884 N N . CYS A 1 121 ? 2.628 -13.878 -1.377 1.00 97.00 121 CYS A N 1
ATOM 885 C CA . CYS A 1 121 ? 2.495 -15.055 -0.514 1.00 97.00 121 CYS A CA 1
ATOM 886 C C . CYS A 1 121 ? 3.128 -14.851 0.873 1.00 97.00 121 CYS A C 1
ATOM 888 O O . CYS A 1 121 ? 2.505 -15.204 1.871 1.00 97.00 121 CYS A O 1
ATOM 890 N N . ARG A 1 122 ? 4.317 -14.233 0.969 1.00 96.88 122 ARG A N 1
ATOM 891 C CA . ARG A 1 122 ? 4.946 -13.927 2.270 1.00 96.88 122 ARG A CA 1
ATOM 892 C C . ARG A 1 122 ? 4.164 -12.897 3.090 1.00 96.88 122 ARG A C 1
ATOM 894 O O . ARG A 1 122 ? 4.035 -13.067 4.297 1.00 96.88 122 ARG A O 1
ATOM 901 N N . ILE A 1 123 ? 3.613 -11.861 2.452 1.00 95.00 123 ILE A N 1
ATOM 902 C CA . ILE A 1 123 ? 2.756 -10.866 3.125 1.00 95.00 123 ILE A CA 1
ATOM 903 C C . ILE A 1 123 ? 1.465 -11.518 3.649 1.00 95.00 123 ILE A C 1
ATOM 905 O O . ILE A 1 123 ? 1.027 -11.198 4.752 1.00 95.00 123 ILE A O 1
ATOM 909 N N . VAL A 1 124 ? 0.873 -12.447 2.889 1.00 94.88 124 VAL A N 1
ATOM 910 C CA . VAL A 1 124 ? -0.322 -13.198 3.308 1.00 94.88 124 VAL A CA 1
ATOM 911 C C . VAL A 1 124 ? -0.007 -14.142 4.473 1.00 94.88 124 VAL A C 1
ATOM 913 O O . VAL A 1 124 ? -0.735 -14.118 5.462 1.00 94.88 124 VAL A O 1
ATOM 916 N N . ALA A 1 125 ? 1.093 -14.900 4.416 1.00 94.94 125 ALA A N 1
ATOM 917 C CA . ALA A 1 125 ? 1.514 -15.788 5.505 1.00 94.94 125 ALA A CA 1
ATOM 918 C C . ALA A 1 125 ? 1.728 -15.021 6.826 1.00 94.94 125 ALA A C 1
ATOM 920 O O . ALA A 1 125 ? 1.102 -15.344 7.835 1.00 94.94 125 ALA A O 1
ATOM 921 N N . ALA A 1 126 ? 2.480 -13.913 6.791 1.00 93.12 126 ALA A N 1
ATOM 922 C CA . ALA A 1 126 ? 2.719 -13.045 7.952 1.00 93.12 126 ALA A CA 1
ATOM 923 C C . ALA A 1 126 ? 1.450 -12.349 8.506 1.00 93.12 126 ALA A C 1
ATOM 925 O O . ALA A 1 126 ? 1.486 -11.749 9.584 1.00 93.12 126 ALA A O 1
ATOM 926 N N . LEU A 1 127 ? 0.325 -12.410 7.779 1.00 91.25 127 LEU A N 1
ATOM 927 C CA . LEU A 1 127 ? -1.002 -11.971 8.226 1.00 91.25 127 LEU A CA 1
ATOM 928 C C . LEU A 1 127 ? -1.921 -13.118 8.677 1.00 91.25 127 LEU A C 1
ATOM 930 O O . LEU A 1 127 ? -2.919 -12.835 9.345 1.00 91.25 127 LEU A O 1
ATOM 934 N N . GLN A 1 128 ? -1.603 -14.367 8.334 1.00 85.75 128 GLN A N 1
ATOM 935 C CA . GLN A 1 128 ? -2.313 -15.581 8.757 1.00 85.75 128 GLN A CA 1
ATOM 936 C C . GLN A 1 128 ? -1.726 -16.194 10.037 1.00 85.75 128 GLN A C 1
ATOM 938 O O . GLN A 1 128 ? -2.448 -16.861 10.773 1.00 85.75 128 GLN A O 1
ATOM 943 N N . GLU A 1 129 ? -0.452 -15.931 10.337 1.00 73.38 129 GLU A N 1
ATOM 944 C CA . GLU A 1 129 ? 0.162 -16.250 11.632 1.00 73.38 129 GLU A CA 1
ATOM 945 C C . GLU A 1 129 ? -0.568 -15.552 12.808 1.00 73.38 129 GLU A C 1
ATOM 947 O O . GLU A 1 129 ? -1.009 -14.404 12.644 1.00 73.38 129 GLU A O 1
ATOM 952 N N . PRO A 1 130 ? -0.678 -16.192 13.994 1.00 59.06 130 PRO A N 1
ATOM 953 C CA . PRO A 1 130 ? -1.272 -15.605 15.207 1.00 59.06 130 PRO A CA 1
ATOM 954 C C . PRO A 1 130 ? -0.678 -14.250 15.625 1.00 59.06 130 PRO A C 1
ATOM 956 O O . PRO A 1 130 ? 0.523 -14.001 15.372 1.00 59.06 130 PRO A O 1
#

Organism: NCBI:txid487906

Secondary structure (DSSP, 8-state):
-HHHHHHHHHTT-S---B--B-TTSSB-HHHHHHS-B---S-TTTTHHHHHHHHHHHTTSS----BSS--TTTHHHHHHHH--S--B---EEEE----SS--TT--SSSS-EEEE-HHHHHHHHHHHH--

Sequence (130 aa):
MRRDVEHCVRLGCDGAVLGALNPAGEVDMDTMRVLTSGARAPALDGIGTIAALLRQADGRIGVMPGAGVSEQNVRALRVGTGARKFHASARSPVVAQVHARHAYIRDLGGDYQRTDVARVCRIVAALQEP

Radius of gyration: 18.58 Å; chains: 1; bounding box: 39×40×48 Å